Protein AF-A0A8S3B7R2-F1 (afdb_monomer_lite)

Sequence (57 aa):
KSRKDPAAASVSNQEQVNIDIQPNSRVGTYRYMAPEVLDGTLNQRSFESFKAADIYS

Secondary structure (DSSP, 8-state):
---------------------------S-GGGS-HHHHTT---TT-HHHHHHHHHT-

Organism: NCBI:txid392030

pLDDT: mean 73.24, std 15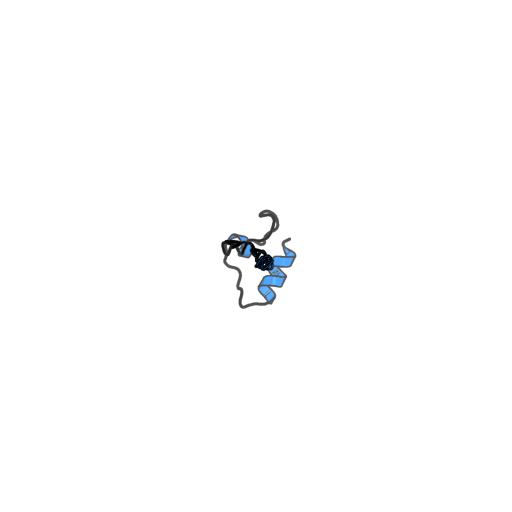.73, range [46.84, 93.69]

Radius of gyration: 25.14 Å; chains: 1; bounding box: 20×34×77 Å

InterPro domains:
  IPR000333 Ser/Thr protein kinase, TGFB receptor [PTHR23255] (11-57)
  IPR000719 Protein kinase domain [PS50011] (1-57)
  IPR011009 Protein kinase-like domain superfamily [SSF56112] (18-57)

Structure (mmCIF, N/CA/C/O backbone):
data_AF-A0A8S3B7R2-F1
#
_entry.id   AF-A0A8S3B7R2-F1
#
loop_
_atom_site.group_PDB
_atom_site.id
_atom_site.type_symbol
_atom_site.label_atom_id
_atom_site.label_alt_id
_atom_site.label_comp_id
_atom_site.label_asym_id
_atom_site.label_entity_id
_atom_site.label_seq_id
_atom_site.pdbx_PDB_ins_code
_atom_site.Cartn_x
_atom_site.Cartn_y
_atom_site.Cartn_z
_atom_site.occupancy
_atom_site.B_iso_or_equiv
_atom_site.auth_seq_id
_atom_site.auth_comp_id
_atom_site.auth_asym_id
_atom_site.auth_atom_id
_atom_site.pdbx_PDB_model_num
ATOM 1 N N . LYS A 1 1 ? 0.273 22.867 66.333 1.00 46.84 1 LYS A N 1
ATOM 2 C CA . LYS A 1 1 ? 0.022 21.649 65.523 1.00 46.84 1 LYS A CA 1
ATOM 3 C C . LYS A 1 1 ? -0.873 22.037 64.352 1.00 46.84 1 LYS A C 1
ATOM 5 O O . LYS A 1 1 ? -2.073 22.117 64.526 1.00 46.84 1 LYS A O 1
ATOM 10 N N . SER A 1 2 ? -0.283 22.372 63.209 1.00 51.22 2 SER A N 1
ATOM 11 C CA . SER A 1 2 ? -0.993 22.476 61.930 1.00 51.22 2 SER A CA 1
ATOM 12 C C . SER A 1 2 ? 0.047 22.155 60.867 1.00 51.22 2 SER A C 1
ATOM 14 O O . SER A 1 2 ? 0.862 22.997 60.498 1.00 51.22 2 SER A O 1
ATOM 16 N N . ARG A 1 3 ? 0.164 20.862 60.555 1.00 53.41 3 ARG A N 1
ATOM 17 C CA . ARG A 1 3 ? 1.028 20.392 59.477 1.00 53.41 3 ARG A CA 1
ATOM 18 C C . ARG A 1 3 ? 0.270 20.714 58.197 1.00 53.41 3 ARG A C 1
ATOM 20 O O . ARG A 1 3 ? -0.855 20.267 58.023 1.00 53.41 3 ARG A O 1
ATOM 27 N N . LYS A 1 4 ? 0.857 21.582 57.381 1.00 55.44 4 LYS A N 1
ATOM 28 C CA . LYS A 1 4 ? 0.379 21.888 56.040 1.00 55.44 4 LYS A CA 1
ATOM 29 C C . LYS A 1 4 ? 0.766 20.684 55.186 1.00 55.44 4 LYS A C 1
ATOM 31 O O . LYS A 1 4 ? 1.940 20.536 54.855 1.00 55.44 4 LYS A O 1
ATOM 36 N N . ASP A 1 5 ? -0.179 19.785 54.949 1.00 60.78 5 ASP A N 1
ATOM 37 C CA . ASP A 1 5 ? 0.061 18.612 54.112 1.00 60.78 5 ASP A CA 1
ATOM 38 C C . ASP A 1 5 ? 0.375 19.084 52.679 1.00 60.78 5 ASP A C 1
ATOM 40 O O . ASP A 1 5 ? -0.346 19.937 52.146 1.00 60.78 5 ASP A O 1
ATOM 44 N N . PRO A 1 6 ? 1.469 18.618 52.049 1.00 55.03 6 PRO A N 1
ATOM 45 C CA . PRO A 1 6 ? 1.749 18.963 50.666 1.00 55.03 6 PRO A CA 1
ATOM 46 C C . PRO A 1 6 ? 0.723 18.253 49.781 1.00 55.03 6 PRO A C 1
ATOM 48 O O . PRO A 1 6 ? 0.582 17.033 49.845 1.00 55.03 6 PRO A O 1
ATOM 51 N N . ALA A 1 7 ? -0.003 19.030 48.974 1.00 54.44 7 ALA A N 1
ATOM 52 C CA . ALA A 1 7 ? -0.916 18.521 47.962 1.00 54.44 7 ALA A CA 1
ATOM 53 C C . ALA A 1 7 ? -0.170 17.508 47.082 1.00 54.44 7 ALA A C 1
ATOM 55 O O . ALA A 1 7 ? 0.725 17.869 46.315 1.00 54.44 7 ALA A O 1
ATOM 56 N N . ALA 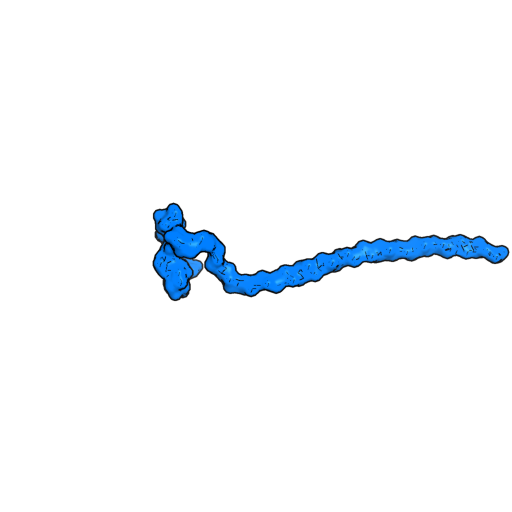A 1 8 ? -0.501 16.230 47.269 1.00 52.75 8 ALA A N 1
ATOM 57 C CA . ALA A 1 8 ? 0.018 15.139 46.472 1.00 52.75 8 ALA A CA 1
ATOM 58 C C . ALA A 1 8 ? -0.345 15.394 45.007 1.00 52.75 8 ALA A C 1
ATOM 60 O O . ALA A 1 8 ? -1.481 15.740 44.682 1.00 52.75 8 ALA A O 1
ATOM 61 N N . ALA A 1 9 ? 0.673 15.266 44.161 1.00 49.56 9 ALA A N 1
ATOM 62 C CA . ALA A 1 9 ? 0.633 15.468 42.728 1.00 49.56 9 ALA A CA 1
ATOM 63 C C . ALA A 1 9 ? -0.635 14.872 42.100 1.00 49.56 9 ALA A C 1
ATOM 65 O O . ALA A 1 9 ? -0.899 13.675 42.222 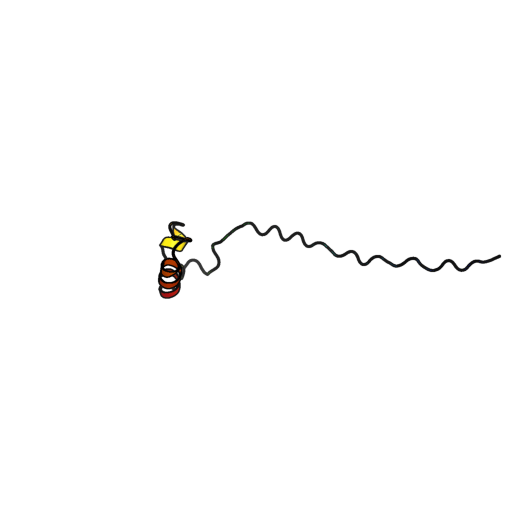1.00 49.56 9 ALA A O 1
ATOM 66 N N . SER A 1 10 ? -1.394 15.708 41.390 1.00 54.38 10 SER A N 1
ATOM 67 C CA . SER A 1 10 ? -2.391 15.243 40.435 1.00 54.38 10 SER A CA 1
ATOM 68 C C . SER A 1 10 ? -1.642 14.504 39.330 1.00 54.38 10 SER A C 1
ATOM 70 O O . SER A 1 10 ? -1.061 15.123 38.436 1.00 54.38 10 SER A O 1
ATOM 72 N N . VAL A 1 11 ? -1.602 13.180 39.458 1.00 57.47 11 VAL A N 1
ATOM 73 C CA . VAL A 1 11 ? -1.152 12.250 38.428 1.00 57.47 11 VAL A CA 1
ATOM 74 C C . VAL A 1 11 ? -1.869 12.640 37.142 1.00 57.47 11 VAL A C 1
ATOM 76 O O . VAL A 1 11 ? -3.096 12.598 37.063 1.00 57.47 11 VAL A O 1
ATOM 79 N N . SER A 1 12 ? -1.102 13.109 36.162 1.00 48.47 12 SER A N 1
ATOM 80 C CA . SER A 1 12 ? -1.597 13.374 34.821 1.00 48.47 12 SER A CA 1
ATOM 81 C C . SER A 1 12 ? -2.018 12.023 34.259 1.00 48.47 12 SER A C 1
ATOM 83 O O . SER A 1 12 ? -1.163 11.212 33.908 1.00 48.47 12 SER A O 1
ATOM 85 N N . ASN A 1 13 ? -3.321 11.747 34.259 1.00 52.03 13 ASN A N 1
ATOM 86 C CA . ASN A 1 13 ? -3.868 10.587 33.574 1.00 52.03 13 ASN A CA 1
ATOM 87 C C . ASN A 1 13 ? -3.462 10.713 32.107 1.00 52.03 13 ASN A C 1
ATOM 89 O O . ASN A 1 13 ? -3.986 11.550 31.374 1.00 52.03 13 ASN A O 1
ATOM 93 N N . GLN A 1 14 ? -2.471 9.924 31.699 1.00 61.25 14 GLN A N 1
ATOM 94 C CA . GLN A 1 14 ? -2.239 9.669 30.294 1.00 61.25 14 GLN A CA 1
ATOM 95 C C . GLN A 1 14 ? -3.441 8.855 29.837 1.00 61.25 14 GLN A C 1
ATOM 97 O O . GLN A 1 14 ? -3.530 7.662 30.116 1.00 61.25 14 GLN A O 1
ATOM 102 N N . GLU A 1 15 ? -4.398 9.537 29.212 1.00 62.75 15 GLU A N 1
ATOM 103 C CA . GLU A 1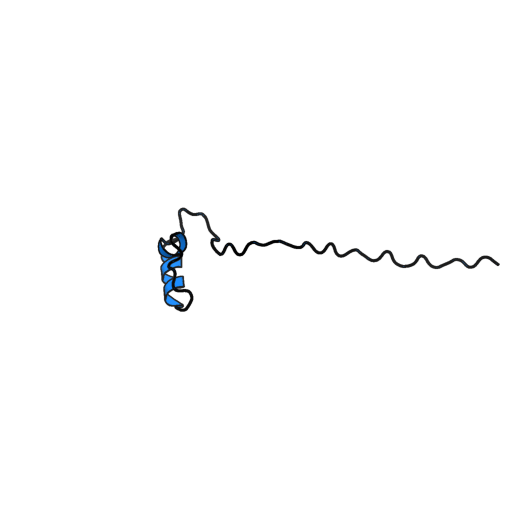 15 ? -5.472 8.920 28.450 1.00 62.75 15 GLU A CA 1
ATOM 104 C C . GLU A 1 15 ? -4.792 7.986 27.437 1.00 62.75 15 GLU A C 1
ATOM 106 O O . GLU A 1 15 ? -4.255 8.432 26.420 1.00 62.75 15 GLU A O 1
ATOM 111 N N . GLN A 1 16 ? -4.696 6.692 27.753 1.00 60.97 16 GLN A N 1
ATOM 112 C CA . GLN A 1 16 ? -4.295 5.694 26.775 1.00 60.97 16 GLN A CA 1
ATOM 113 C C . GLN A 1 16 ? -5.427 5.648 25.764 1.00 60.97 16 GLN A C 1
ATOM 115 O O . GLN A 1 16 ? -6.415 4.937 25.939 1.00 60.97 16 GLN A O 1
ATOM 120 N N . VAL A 1 17 ? -5.290 6.460 24.718 1.00 64.94 17 VAL A N 1
ATOM 121 C CA . VAL A 1 17 ? -6.104 6.353 23.519 1.00 64.94 17 VAL A CA 1
ATOM 122 C C . VAL A 1 17 ? -5.750 4.999 22.926 1.00 64.94 17 VAL A C 1
ATOM 124 O O . VAL A 1 17 ? -4.771 4.846 22.199 1.00 64.94 17 VAL A O 1
ATOM 127 N N . ASN A 1 18 ? -6.502 3.983 23.336 1.00 60.00 18 ASN A N 1
ATOM 128 C CA . ASN A 1 18 ? -6.458 2.665 22.746 1.00 60.00 18 ASN A CA 1
ATOM 129 C C . ASN A 1 18 ? -7.089 2.820 21.364 1.00 60.00 18 ASN A C 1
ATOM 131 O O . ASN A 1 18 ? -8.305 2.723 21.201 1.00 60.00 18 ASN A O 1
ATOM 135 N N . ILE A 1 19 ? -6.266 3.228 20.397 1.00 64.81 19 ILE A N 1
ATOM 136 C CA . ILE A 1 19 ? -6.684 3.302 19.009 1.00 64.81 19 ILE A CA 1
ATOM 137 C C . ILE A 1 19 ? -6.830 1.846 18.576 1.00 64.81 19 ILE A C 1
ATOM 139 O O . ILE A 1 19 ? -5.847 1.184 18.248 1.00 64.81 19 ILE A O 1
ATOM 143 N N . ASP A 1 20 ? -8.062 1.348 18.632 1.00 65.81 20 ASP A N 1
ATOM 144 C CA . ASP A 1 20 ? -8.477 0.082 18.035 1.00 65.81 20 ASP A CA 1
ATOM 145 C C . ASP A 1 20 ? -8.407 0.234 16.508 1.00 65.81 20 ASP A C 1
ATOM 147 O O . ASP A 1 20 ? -9.403 0.429 15.807 1.00 65.81 20 ASP A O 1
ATOM 151 N N . ILE A 1 21 ? -7.179 0.282 15.987 1.00 65.12 21 ILE A N 1
ATOM 152 C CA . ILE A 1 21 ? -6.918 0.251 14.557 1.00 65.12 21 ILE A CA 1
ATOM 153 C C . ILE A 1 21 ? -7.144 -1.196 14.153 1.00 65.12 21 ILE A C 1
ATOM 155 O O . ILE A 1 21 ? -6.244 -2.033 14.251 1.00 65.12 21 ILE A O 1
ATOM 159 N N . GLN A 1 22 ? -8.356 -1.495 13.684 1.00 64.62 22 GLN A N 1
ATOM 160 C CA . GLN A 1 22 ? -8.569 -2.706 12.905 1.00 64.62 22 GLN A CA 1
ATOM 161 C C . GLN A 1 22 ? -7.487 -2.757 11.820 1.00 64.62 22 GLN A C 1
ATOM 163 O O . GLN A 1 22 ? -7.238 -1.719 11.198 1.00 64.62 22 GLN A O 1
ATOM 168 N N . PRO A 1 23 ? -6.835 -3.908 11.578 1.00 62.06 23 PRO A N 1
ATOM 169 C CA . PRO A 1 23 ? -5.779 -4.042 10.581 1.00 62.06 23 PRO A CA 1
ATOM 170 C C . PRO A 1 23 ? -6.383 -3.967 9.173 1.00 62.06 23 PRO A C 1
ATOM 172 O O . PRO A 1 23 ? -6.392 -4.932 8.415 1.00 62.06 23 PRO A O 1
ATOM 175 N N . ASN A 1 24 ? -6.938 -2.816 8.813 1.00 64.69 24 ASN A N 1
ATOM 176 C CA . ASN A 1 24 ? -7.347 -2.521 7.466 1.00 64.69 24 ASN A CA 1
ATOM 177 C C . ASN A 1 24 ? -6.111 -2.016 6.725 1.00 64.69 24 ASN A C 1
ATOM 179 O O . ASN A 1 24 ? -5.769 -0.837 6.779 1.00 64.69 24 ASN A O 1
ATOM 183 N N . SER A 1 25 ? -5.440 -2.930 6.029 1.00 60.06 25 SER A N 1
ATOM 184 C CA . SER A 1 25 ? -4.327 -2.598 5.138 1.00 60.06 25 SER A CA 1
ATOM 185 C C . SER A 1 25 ? -4.760 -1.816 3.890 1.00 60.06 25 SER A C 1
ATOM 187 O O . SER A 1 25 ? -3.903 -1.406 3.110 1.00 60.06 25 SER A O 1
ATOM 189 N N . ARG A 1 26 ? -6.068 -1.601 3.665 1.00 59.56 26 ARG A N 1
ATOM 190 C CA . ARG A 1 26 ? -6.596 -0.880 2.497 1.00 59.56 26 ARG A CA 1
ATOM 191 C C . ARG A 1 26 ? -6.606 0.617 2.785 1.00 59.56 26 ARG A C 1
ATOM 193 O O . ARG A 1 26 ? -7.634 1.202 3.123 1.00 59.56 26 ARG A O 1
ATOM 200 N N . VAL A 1 27 ? -5.438 1.232 2.659 1.00 66.56 27 VAL A N 1
ATOM 201 C CA . VAL A 1 27 ? -5.257 2.685 2.738 1.00 66.56 27 VAL A CA 1
ATOM 202 C C . VAL A 1 27 ? -5.232 3.281 1.325 1.00 66.56 27 VAL A C 1
ATOM 204 O O . VAL A 1 27 ? -4.407 2.902 0.505 1.00 66.56 27 VAL A O 1
ATOM 207 N N . GLY A 1 28 ? -6.180 4.175 1.015 1.00 63.25 28 GLY A N 1
ATOM 208 C CA . GLY A 1 28 ? -6.316 4.848 -0.288 1.00 63.25 28 GLY A CA 1
ATOM 209 C C . GLY A 1 28 ? -7.778 5.057 -0.707 1.00 63.25 28 GLY A C 1
ATOM 210 O O . GLY A 1 28 ? -8.695 4.470 -0.132 1.00 63.25 28 GLY A O 1
ATOM 211 N N . THR A 1 29 ? -8.027 5.897 -1.716 1.00 71.12 29 THR A N 1
ATOM 212 C CA . THR A 1 29 ? -9.371 5.999 -2.312 1.00 71.12 29 THR A CA 1
ATOM 213 C C . THR A 1 29 ? -9.574 4.795 -3.228 1.00 71.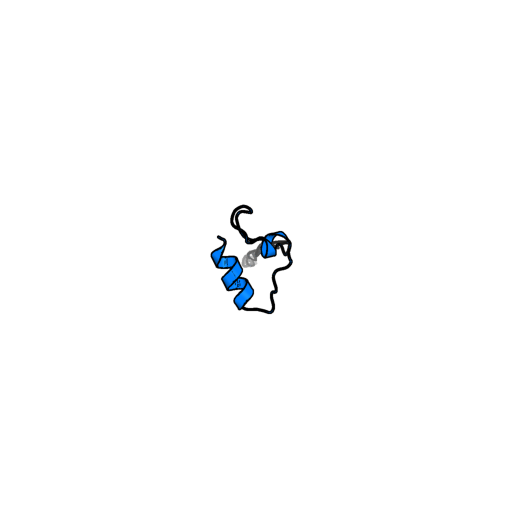12 29 THR A C 1
ATOM 215 O O . THR A 1 29 ? -8.813 4.642 -4.177 1.00 71.12 29 THR A O 1
ATOM 218 N N . TYR A 1 30 ? -10.610 3.979 -2.988 1.00 70.25 30 TYR A N 1
ATOM 219 C CA . TYR A 1 30 ? -10.900 2.730 -3.723 1.00 70.25 30 TYR A CA 1
ATOM 220 C C . TYR A 1 30 ? -10.742 2.806 -5.254 1.00 70.25 30 TYR A C 1
ATOM 222 O O . TYR A 1 30 ? -10.417 1.807 -5.879 1.00 70.25 30 TYR A O 1
ATOM 230 N N . ARG A 1 31 ? -10.969 3.976 -5.866 1.00 79.94 31 ARG A N 1
ATOM 231 C CA . ARG A 1 31 ? -10.877 4.170 -7.323 1.00 79.94 31 ARG A CA 1
ATOM 232 C C . ARG A 1 31 ? -9.460 4.088 -7.896 1.00 79.94 31 ARG A C 1
ATOM 234 O O . ARG A 1 31 ? -9.344 3.835 -9.085 1.00 79.94 31 ARG A O 1
ATOM 241 N N . TYR A 1 32 ? -8.433 4.336 -7.085 1.00 84.75 32 TYR A N 1
ATOM 242 C CA . TYR A 1 32 ? -7.034 4.430 -7.526 1.00 84.75 32 TYR A CA 1
ATOM 243 C C . TYR A 1 32 ? -6.171 3.278 -6.993 1.00 84.75 32 TYR A C 1
ATOM 245 O O . TYR A 1 32 ? -4.956 3.292 -7.129 1.00 84.75 32 TYR A O 1
ATOM 253 N N . MET A 1 33 ? -6.779 2.283 -6.342 1.00 86.44 33 MET A N 1
ATOM 254 C CA . MET A 1 33 ? -6.057 1.084 -5.923 1.00 86.44 33 MET A CA 1
ATOM 255 C C . MET A 1 33 ? -5.914 0.121 -7.100 1.00 86.44 33 MET A C 1
ATOM 257 O O . MET A 1 33 ? -6.870 -0.097 -7.846 1.00 86.44 33 MET A O 1
ATOM 261 N N . ALA A 1 34 ? -4.746 -0.509 -7.211 1.00 89.75 34 ALA A N 1
ATOM 262 C CA . ALA A 1 34 ? -4.523 -1.586 -8.165 1.00 89.75 34 ALA A CA 1
ATOM 263 C C . ALA A 1 34 ? -5.482 -2.772 -7.910 1.00 89.75 34 ALA A C 1
ATOM 265 O O . ALA A 1 34 ? -5.853 -3.030 -6.756 1.00 89.75 34 ALA A O 1
ATOM 266 N N . PRO A 1 35 ? -5.896 -3.520 -8.948 1.00 89.69 35 PRO A N 1
ATOM 267 C CA . PRO A 1 35 ? -6.852 -4.621 -8.807 1.00 89.69 35 PRO A CA 1
ATOM 268 C C . PRO A 1 35 ? -6.379 -5.704 -7.827 1.00 89.69 35 PRO A C 1
ATOM 270 O O . PRO A 1 35 ? -7.170 -6.200 -7.036 1.00 89.69 35 PRO A O 1
ATOM 273 N N . GLU A 1 36 ? -5.084 -6.007 -7.770 1.00 88.62 36 GLU A N 1
ATOM 274 C CA . GLU A 1 36 ? -4.503 -6.950 -6.808 1.00 88.62 36 GLU A CA 1
ATOM 275 C C . GLU A 1 36 ? -4.550 -6.452 -5.351 1.00 88.62 36 GLU A C 1
ATOM 277 O O . GLU A 1 36 ? -4.571 -7.255 -4.413 1.00 88.62 36 GLU A O 1
ATOM 282 N N . VAL A 1 37 ? -4.604 -5.132 -5.145 1.00 88.31 37 VAL A N 1
ATOM 283 C CA . VAL A 1 37 ? -4.823 -4.503 -3.832 1.00 88.31 37 VAL A CA 1
ATOM 284 C C . VAL A 1 37 ? -6.306 -4.578 -3.459 1.00 88.31 37 VAL A C 1
ATOM 286 O O . VAL A 1 37 ? -6.643 -4.862 -2.307 1.00 88.31 37 VAL A O 1
ATOM 289 N N . LEU A 1 38 ? -7.200 -4.383 -4.434 1.00 87.75 38 LEU A N 1
ATOM 290 C CA . LEU A 1 38 ? -8.652 -4.489 -4.257 1.00 87.75 38 LEU A CA 1
ATOM 291 C C . LEU A 1 38 ? -9.105 -5.933 -3.994 1.00 87.75 38 LEU A C 1
ATOM 293 O O . LEU A 1 38 ? -9.892 -6.175 -3.074 1.00 87.75 38 LEU A O 1
ATOM 297 N N . ASP A 1 39 ? -8.554 -6.896 -4.722 1.00 89.12 39 ASP A N 1
ATOM 298 C CA . ASP A 1 39 ? -8.889 -8.317 -4.611 1.00 89.12 39 ASP A CA 1
ATOM 299 C C . ASP A 1 39 ? -8.095 -9.024 -3.500 1.00 89.12 39 ASP A C 1
ATOM 301 O O . ASP A 1 39 ? -8.368 -10.176 -3.164 1.00 89.12 39 ASP A O 1
ATOM 305 N N . GLY A 1 40 ? -7.121 -8.339 -2.887 1.00 86.31 40 GLY A N 1
ATOM 306 C CA . GLY A 1 40 ? -6.298 -8.884 -1.803 1.00 86.31 40 GLY A CA 1
ATOM 307 C C . GLY A 1 40 ? -5.321 -9.975 -2.252 1.00 86.31 40 GLY A C 1
ATOM 308 O O . GLY A 1 40 ? -4.853 -10.755 -1.424 1.00 86.31 40 GLY A O 1
ATOM 309 N N . THR A 1 41 ? -5.009 -10.040 -3.546 1.00 91.81 41 THR A N 1
ATOM 310 C CA . THR A 1 41 ? -4.079 -11.011 -4.141 1.00 91.81 41 THR A CA 1
ATOM 311 C C . THR A 1 41 ? -2.648 -10.478 -4.251 1.00 91.81 41 THR A C 1
ATOM 313 O O . THR A 1 41 ? -1.761 -11.197 -4.717 1.00 91.81 41 THR A O 1
ATOM 316 N N . LEU A 1 42 ? -2.392 -9.243 -3.797 1.00 91.31 42 LEU A N 1
ATOM 317 C CA . LEU A 1 42 ? -1.065 -8.628 -3.792 1.00 91.31 42 LEU A CA 1
ATOM 318 C C . LEU A 1 42 ? -0.029 -9.516 -3.084 1.00 91.31 42 LEU A C 1
ATOM 320 O O . LEU A 1 42 ? -0.152 -9.854 -1.902 1.00 91.31 42 LEU A O 1
ATOM 324 N N . ASN A 1 43 ? 1.056 -9.833 -3.793 1.00 92.69 43 ASN A N 1
ATOM 325 C CA . ASN A 1 43 ? 2.170 -10.583 -3.229 1.00 92.69 43 ASN A CA 1
ATOM 326 C C . ASN A 1 43 ? 3.041 -9.694 -2.330 1.00 92.69 43 ASN A C 1
ATOM 328 O O . ASN A 1 43 ? 4.007 -9.079 -2.777 1.00 92.69 43 ASN A O 1
ATOM 332 N N . GLN A 1 44 ? 2.751 -9.707 -1.032 1.00 89.69 44 GLN A N 1
ATOM 333 C CA . GLN A 1 44 ? 3.472 -8.911 -0.030 1.00 89.69 44 GLN A CA 1
ATOM 334 C C . GLN A 1 44 ? 4.941 -9.324 0.173 1.00 89.69 44 GLN A C 1
ATOM 336 O O . GLN A 1 44 ? 5.696 -8.609 0.824 1.00 89.69 44 GLN A O 1
ATOM 341 N N . ARG A 1 45 ? 5.370 -10.475 -0.363 1.00 93.69 45 ARG A N 1
ATOM 342 C CA . ARG A 1 45 ? 6.768 -10.940 -0.288 1.00 93.69 45 ARG A CA 1
ATOM 343 C C . ARG A 1 45 ? 7.623 -10.423 -1.445 1.00 93.69 45 ARG A C 1
ATOM 345 O O . ARG A 1 45 ? 8.835 -10.621 -1.430 1.00 93.69 45 ARG A O 1
ATOM 352 N N . SER A 1 46 ? 7.006 -9.798 -2.448 1.00 93.56 46 SER A N 1
ATOM 353 C CA . SER A 1 46 ? 7.681 -9.264 -3.627 1.00 93.56 46 SER A CA 1
ATOM 354 C C . SER A 1 46 ? 7.667 -7.743 -3.599 1.00 93.56 46 SER A C 1
ATOM 356 O O . SER A 1 46 ? 6.610 -7.124 -3.697 1.00 93.56 46 SER A O 1
ATOM 358 N N . PHE A 1 47 ? 8.850 -7.129 -3.535 1.00 93.06 47 PHE A N 1
ATOM 359 C CA . PHE A 1 47 ? 8.964 -5.672 -3.624 1.00 93.06 47 PHE A CA 1
ATOM 360 C C . PHE A 1 47 ? 8.451 -5.129 -4.972 1.00 93.06 47 PHE A C 1
ATOM 362 O O . PHE A 1 47 ? 7.884 -4.042 -5.035 1.00 93.06 47 PHE A O 1
ATOM 369 N N . GLU A 1 48 ? 8.586 -5.912 -6.048 1.00 91.94 48 GLU A N 1
ATOM 370 C CA . GLU A 1 48 ? 8.098 -5.541 -7.382 1.00 91.94 48 GLU A CA 1
ATOM 371 C C . GLU A 1 48 ? 6.582 -5.342 -7.417 1.00 91.94 48 GLU A C 1
ATOM 373 O O . GLU A 1 48 ? 6.088 -4.468 -8.121 1.00 91.94 48 GLU A O 1
ATOM 378 N N . SER A 1 49 ? 5.844 -6.121 -6.625 1.00 90.94 49 SER A N 1
ATOM 379 C CA . SER A 1 49 ? 4.387 -6.031 -6.572 1.00 90.94 49 SER A CA 1
ATOM 380 C C . SER A 1 49 ? 3.917 -4.690 -6.009 1.00 90.94 49 SER A C 1
ATOM 382 O O . SER A 1 49 ? 2.909 -4.171 -6.468 1.00 90.94 49 SER A O 1
ATOM 384 N N . PHE A 1 50 ? 4.670 -4.085 -5.087 1.00 91.31 50 PHE A N 1
ATOM 385 C CA . PHE A 1 50 ? 4.361 -2.742 -4.593 1.00 91.31 50 PHE A CA 1
ATOM 386 C C . PHE A 1 50 ? 4.617 -1.671 -5.658 1.00 91.31 50 PHE A C 1
ATOM 388 O O . PHE A 1 50 ? 3.776 -0.805 -5.854 1.00 91.31 50 PHE A O 1
ATOM 395 N N . LYS A 1 51 ? 5.707 -1.785 -6.431 1.00 92.56 51 LYS A N 1
ATOM 396 C CA . LYS A 1 51 ? 5.965 -0.867 -7.556 1.00 92.56 51 LYS A CA 1
ATOM 397 C C . LYS A 1 51 ? 4.878 -0.940 -8.627 1.00 92.56 51 LYS A C 1
ATOM 399 O O . LYS A 1 51 ? 4.484 0.086 -9.168 1.00 92.56 51 LYS A O 1
ATOM 404 N N . ALA A 1 52 ? 4.410 -2.147 -8.943 1.00 90.12 52 ALA A N 1
ATOM 405 C CA . ALA A 1 52 ? 3.316 -2.343 -9.889 1.00 90.12 52 ALA A CA 1
ATOM 406 C C . ALA A 1 52 ? 2.005 -1.728 -9.374 1.00 90.12 52 ALA A C 1
ATOM 408 O O . ALA A 1 52 ? 1.310 -1.060 -10.139 1.00 90.12 52 ALA A O 1
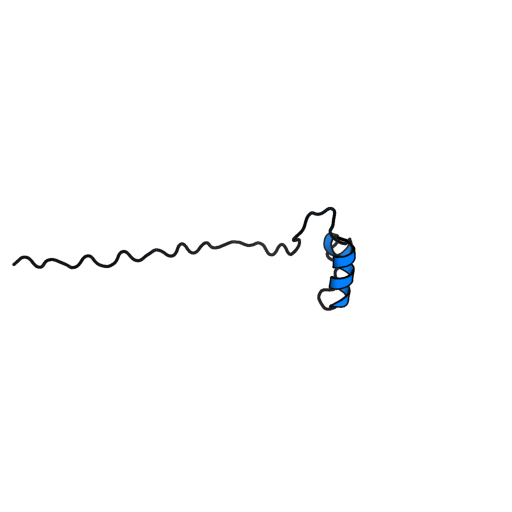ATOM 409 N N . ALA A 1 53 ? 1.717 -1.890 -8.079 1.00 90.12 53 ALA A N 1
ATOM 410 C CA . ALA A 1 53 ? 0.548 -1.290 -7.450 1.00 90.12 53 ALA A CA 1
ATOM 411 C C . ALA A 1 53 ? 0.602 0.250 -7.458 1.00 90.12 53 ALA A C 1
ATOM 413 O O . ALA A 1 53 ? -0.411 0.887 -7.738 1.00 90.12 53 ALA A O 1
ATOM 414 N N . ASP A 1 54 ? 1.780 0.842 -7.233 1.00 88.31 54 ASP A N 1
ATOM 415 C CA . ASP A 1 54 ? 1.990 2.298 -7.237 1.00 88.31 54 ASP A CA 1
ATOM 416 C C . ASP A 1 54 ? 1.830 2.937 -8.633 1.00 88.31 54 ASP A C 1
ATOM 418 O O . ASP A 1 54 ? 1.520 4.121 -8.738 1.00 88.31 54 ASP A O 1
ATOM 422 N N . ILE A 1 55 ? 2.017 2.182 -9.726 1.00 89.50 55 ILE A N 1
ATOM 423 C CA . ILE A 1 55 ? 1.782 2.684 -11.098 1.00 89.50 55 ILE A CA 1
ATOM 424 C C . ILE A 1 55 ? 0.288 2.893 -11.386 1.00 89.50 55 ILE A C 1
ATOM 426 O O . ILE A 1 55 ? -0.067 3.686 -12.257 1.00 89.50 55 ILE A O 1
ATOM 430 N N . TYR A 1 56 ? -0.587 2.169 -10.690 1.00 84.31 56 TYR A N 1
ATOM 431 C CA . TYR A 1 56 ? -2.028 2.190 -10.940 1.00 84.31 56 TYR A CA 1
ATOM 432 C C . TYR A 1 56 ? -2.753 3.400 -10.325 1.00 84.31 56 TYR A C 1
ATOM 434 O O . TYR A 1 56 ? -3.897 3.661 -10.709 1.00 84.31 56 TYR A O 1
ATOM 442 N N . SER A 1 57 ? -2.115 4.112 -9.389 1.00 69.69 57 SER A N 1
ATOM 443 C CA . SER A 1 57 ? -2.688 5.254 -8.657 1.00 69.69 57 SER A CA 1
ATOM 444 C C . SER A 1 57 ? -2.511 6.613 -9.324 1.00 69.69 57 SER A C 1
ATOM 446 O O . SER A 1 57 ? -1.415 6.875 -9.866 1.00 69.69 57 SER A O 1
#

Foldseek 3Di:
DDPPDPDPDPPPPPPPPPPPPDPPPPPDDPQQFDVCSVVVVQDPVDPVSVVVRVVSD